Protein AF-A0A382MLL9-F1 (afdb_monomer_lite)

pLDDT: mean 83.83, std 14.56, range [40.06, 97.44]

Secondary structure (DSSP, 8-state):
---HHHHHHHHHHHHHHTT-------HHHHHHHHHHHHHHHHHHHHHH-SHHHHHHHHHHHHHHHHHHHHHTT-

Radius of gyration: 16.89 Å; chains: 1; bounding box: 41×26×38 Å

Organism: NCBI:txid408172

Foldseek 3Di:
DPDPVVVVVVVVVVCVVVVHDDDDDDPVRVVVVVVVCVVVVVVCCVVPNCPVVVVVVVVVVVVVVVVVVVVVVD

InterPro domains:
  IPR038404 TRAP transporter solute receptor DctP superfamily [G3DSA:3.40.190.170] (1-72)

Structure (mmCIF, N/CA/C/O backbone):
data_AF-A0A382MLL9-F1
#
_entry.id   AF-A0A382MLL9-F1
#
loop_
_atom_site.group_PDB
_atom_site.id
_atom_site.type_symbol
_atom_site.label_atom_id
_atom_site.label_alt_id
_atom_site.label_comp_id
_atom_site.label_asym_id
_atom_site.label_entity_id
_atom_site.label_seq_id
_atom_site.pdbx_PDB_ins_code
_atom_site.Cartn_x
_atom_site.Cartn_y
_atom_site.Cartn_z
_atom_site.occupancy
_atom_site.B_iso_or_equiv
_atom_site.auth_seq_id
_atom_site.auth_comp_id
_atom_site.auth_asym_id
_atom_site.auth_atom_id
_atom_site.pdbx_PDB_model_num
ATOM 1 N N . ARG A 1 1 ? -29.803 -4.078 -5.346 1.00 43.44 1 ARG A N 1
ATOM 2 C CA . ARG A 1 1 ? -28.496 -4.613 -4.883 1.00 43.44 1 ARG A CA 1
ATOM 3 C C . ARG A 1 1 ? -27.991 -3.685 -3.788 1.00 43.44 1 ARG A C 1
ATOM 5 O O . ARG A 1 1 ? -27.844 -2.506 -4.079 1.00 43.44 1 ARG A O 1
ATOM 12 N N . GLN A 1 2 ? -27.799 -4.165 -2.556 1.00 40.06 2 GLN A N 1
ATOM 13 C CA . GLN A 1 2 ? -27.081 -3.386 -1.538 1.00 40.06 2 GLN A CA 1
ATOM 14 C C . GLN A 1 2 ? -25.665 -3.095 -2.051 1.00 40.06 2 GLN A C 1
ATOM 16 O O . GLN A 1 2 ? -25.072 -3.933 -2.734 1.00 40.06 2 GLN A O 1
ATOM 21 N N . SER A 1 3 ? -25.151 -1.895 -1.787 1.00 40.19 3 SER A N 1
ATOM 22 C CA . SER A 1 3 ? -23.783 -1.544 -2.162 1.00 40.19 3 SER A CA 1
ATOM 23 C C . SER A 1 3 ? -22.794 -2.435 -1.392 1.00 40.19 3 SER A C 1
ATOM 25 O O . SER A 1 3 ? -23.073 -2.789 -0.244 1.00 40.19 3 SER A O 1
ATOM 27 N N . PRO A 1 4 ? -21.624 -2.782 -1.964 1.00 57.75 4 PRO A N 1
ATOM 28 C CA . PRO A 1 4 ? -20.607 -3.586 -1.273 1.00 57.75 4 PRO A CA 1
ATOM 29 C C . PRO A 1 4 ? -20.227 -3.027 0.108 1.00 57.75 4 PRO A C 1
ATOM 31 O O . PRO A 1 4 ? -19.922 -3.778 1.030 1.00 57.75 4 PRO A O 1
ATOM 34 N N . LYS A 1 5 ? -20.325 -1.701 0.274 1.00 58.97 5 LYS A N 1
ATOM 35 C CA . LYS A 1 5 ? -20.088 -1.005 1.543 1.00 58.97 5 LYS A CA 1
ATOM 36 C C . LYS A 1 5 ? -21.126 -1.340 2.624 1.00 58.97 5 LYS A C 1
ATOM 38 O O . LYS A 1 5 ? -20.749 -1.475 3.780 1.00 58.97 5 LYS A O 1
ATOM 43 N N . ALA A 1 6 ? -22.402 -1.511 2.273 1.00 49.97 6 ALA A N 1
ATOM 44 C CA . ALA A 1 6 ? -23.448 -1.849 3.244 1.00 49.97 6 ALA A CA 1
ATOM 45 C C . ALA A 1 6 ? -23.279 -3.275 3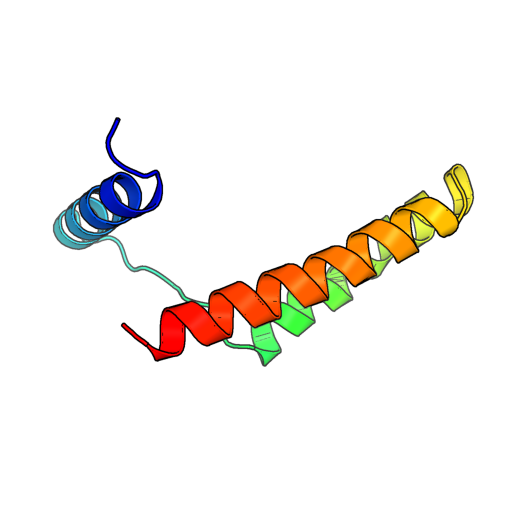.802 1.00 49.97 6 ALA A C 1
ATOM 47 O O . ALA A 1 6 ? -23.401 -3.480 5.007 1.00 49.97 6 ALA A O 1
ATOM 48 N N . GLY A 1 7 ? -22.917 -4.238 2.944 1.00 58.69 7 GLY A N 1
ATOM 49 C CA . GLY A 1 7 ? -22.603 -5.608 3.370 1.00 58.69 7 GLY A CA 1
ATOM 50 C C . GLY A 1 7 ? -21.344 -5.693 4.240 1.00 58.69 7 GLY A C 1
ATOM 51 O O . GLY A 1 7 ? -21.309 -6.461 5.198 1.00 58.69 7 GLY A O 1
ATOM 52 N N . ALA A 1 8 ? -20.339 -4.854 3.967 1.00 63.88 8 ALA A N 1
ATOM 53 C CA . ALA A 1 8 ? -19.130 -4.778 4.784 1.00 63.88 8 ALA A CA 1
ATOM 54 C C . ALA A 1 8 ? -19.417 -4.283 6.216 1.00 63.88 8 ALA A C 1
ATOM 56 O O . ALA A 1 8 ? -18.861 -4.828 7.163 1.00 63.88 8 ALA A O 1
ATOM 57 N N . ILE A 1 9 ? -20.318 -3.307 6.398 1.00 69.38 9 ILE A N 1
ATOM 58 C CA . ILE A 1 9 ? -20.686 -2.787 7.730 1.00 69.38 9 ILE A CA 1
ATOM 59 C C . ILE A 1 9 ? -21.339 -3.879 8.587 1.00 69.38 9 ILE A C 1
ATOM 61 O O . ILE A 1 9 ? -20.946 -4.065 9.736 1.00 69.38 9 ILE A O 1
ATOM 65 N N . ALA A 1 10 ? -2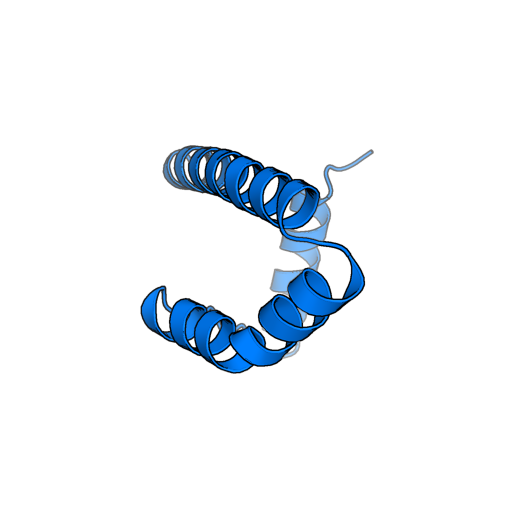2.286 -4.633 8.024 1.00 79.62 10 ALA A N 1
ATOM 66 C CA . ALA A 1 10 ? -22.933 -5.734 8.738 1.00 79.62 10 ALA A CA 1
ATOM 67 C C . ALA A 1 10 ? -21.922 -6.820 9.150 1.00 79.62 10 ALA A C 1
ATOM 69 O O . ALA A 1 10 ? -21.905 -7.235 10.307 1.00 79.62 10 ALA A O 1
ATOM 70 N N . ALA A 1 11 ? -21.018 -7.201 8.240 1.00 82.50 11 ALA A N 1
ATOM 71 C CA . ALA A 1 11 ? -19.981 -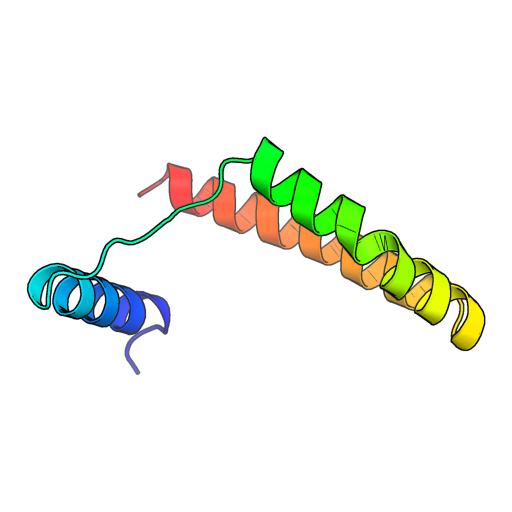8.195 8.514 1.00 82.50 11 ALA A CA 1
ATOM 72 C C . ALA A 1 11 ? -18.987 -7.743 9.601 1.00 82.50 11 ALA A C 1
ATOM 74 O O . ALA A 1 11 ? -18.600 -8.540 10.454 1.00 82.50 11 ALA A O 1
ATOM 75 N N . TYR A 1 12 ? -18.591 -6.464 9.617 1.00 80.44 12 TYR A N 1
ATOM 76 C CA . TYR A 1 12 ? -17.712 -5.932 10.665 1.00 80.44 12 TYR A CA 1
ATOM 77 C C . TYR A 1 12 ? -18.374 -5.937 12.044 1.00 80.44 12 TYR A C 1
ATOM 79 O O . TYR A 1 12 ? -17.712 -6.235 13.038 1.00 80.44 12 TYR A O 1
ATOM 87 N N . GLU A 1 13 ? -19.667 -5.625 12.118 1.00 83.75 13 GLU A N 1
ATOM 88 C CA . GLU A 1 13 ? -20.410 -5.641 13.379 1.00 83.75 13 GLU A CA 1
ATOM 89 C C . GLU A 1 13 ? -20.628 -7.065 13.903 1.00 83.75 13 GLU A C 1
ATOM 91 O O . GLU A 1 13 ? -20.464 -7.310 15.098 1.00 83.75 13 GLU A O 1
ATOM 96 N N . GLU A 1 14 ? -20.924 -8.027 13.028 1.00 87.88 14 GLU A N 1
ATOM 97 C CA . GLU A 1 14 ? -20.982 -9.446 13.401 1.00 87.88 14 GLU A CA 1
ATOM 98 C C . GLU A 1 14 ? -19.621 -9.966 13.884 1.00 87.88 14 GLU A C 1
ATOM 100 O O . GLU A 1 14 ? -19.550 -10.633 14.917 1.00 87.88 14 GLU A O 1
ATOM 105 N N . PHE A 1 15 ? -18.530 -9.589 13.210 1.00 86.19 15 PHE A N 1
ATOM 106 C CA . PHE A 1 15 ? -17.172 -9.969 13.604 1.00 86.19 15 PHE A CA 1
ATOM 107 C C . PHE A 1 15 ? -16.790 -9.426 14.988 1.00 86.19 15 PHE A C 1
ATOM 109 O O . PHE A 1 15 ? -16.266 -10.172 15.816 1.00 86.19 15 PHE A O 1
ATOM 116 N N . LYS A 1 16 ? -17.113 -8.159 15.285 1.00 86.75 16 LYS A N 1
ATOM 117 C CA . LYS A 1 16 ? -16.910 -7.580 16.625 1.00 86.75 16 LYS A CA 1
ATOM 118 C C . LYS A 1 16 ? -17.746 -8.291 17.690 1.00 86.75 16 LYS A C 1
ATOM 120 O O . LYS A 1 16 ? -17.235 -8.576 18.769 1.00 86.75 16 LYS A O 1
ATOM 125 N N . LYS A 1 17 ? -19.019 -8.599 17.398 1.00 88.94 17 LYS A N 1
ATOM 126 C CA . LYS A 1 17 ? -19.920 -9.320 18.321 1.00 88.94 17 LYS A CA 1
ATOM 127 C C . LYS A 1 17 ? -19.433 -10.735 18.628 1.00 88.94 17 LYS A C 1
ATOM 129 O O . LYS A 1 17 ? -19.612 -11.198 19.748 1.00 88.94 17 LYS A O 1
ATOM 134 N N . ALA A 1 18 ? -18.784 -11.389 17.668 1.00 90.75 18 ALA A N 1
ATOM 135 C CA . ALA A 1 18 ? -18.119 -12.676 17.861 1.00 90.75 18 ALA A CA 1
ATOM 136 C C . ALA A 1 18 ? -16.792 -12.574 18.649 1.00 90.75 18 ALA A C 1
ATOM 138 O O . ALA A 1 18 ? -16.118 -13.583 18.842 1.00 90.75 18 ALA A O 1
ATOM 139 N N . GLY A 1 19 ? -16.408 -11.374 19.109 1.00 89.94 19 GLY A N 1
ATOM 140 C CA . GLY A 1 19 ? -15.184 -11.120 19.874 1.00 89.94 19 GLY A CA 1
ATOM 141 C C . GLY A 1 19 ? -13.957 -10.785 19.021 1.00 89.94 19 GLY A C 1
ATOM 142 O O . GLY A 1 19 ? -12.849 -10.711 19.550 1.00 89.94 19 GLY A O 1
ATOM 143 N N . GLY A 1 20 ? -14.125 -10.583 17.713 1.00 86.44 20 GLY A N 1
ATOM 144 C CA . GLY A 1 20 ? -13.045 -10.229 16.799 1.00 86.44 20 GLY A CA 1
ATOM 145 C C . GLY A 1 20 ? -12.590 -8.776 16.946 1.00 86.44 20 GLY A C 1
ATOM 146 O O . GLY A 1 20 ? -13.394 -7.855 17.098 1.00 86.44 20 GLY A O 1
ATOM 147 N N . THR A 1 21 ? -11.282 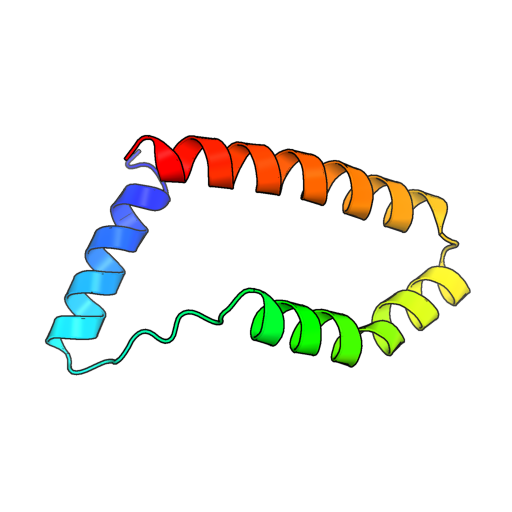-8.546 16.850 1.00 86.19 21 THR A N 1
ATOM 148 C CA . THR A 1 21 ? -10.687 -7.205 16.862 1.00 86.19 21 THR A CA 1
ATOM 149 C C . THR A 1 21 ? -10.290 -6.788 15.450 1.00 86.19 21 THR A C 1
ATOM 151 O O . THR A 1 21 ? -9.584 -7.501 14.739 1.00 86.19 21 THR A O 1
ATOM 154 N N . ILE A 1 22 ? -10.764 -5.620 15.012 1.00 82.56 22 ILE A N 1
ATOM 155 C CA . ILE A 1 22 ? -10.417 -5.080 13.694 1.00 82.56 22 ILE A CA 1
ATOM 156 C C . ILE A 1 22 ? -9.201 -4.180 13.857 1.00 82.56 22 ILE A C 1
ATOM 158 O O . ILE A 1 22 ? -9.289 -3.092 14.426 1.00 82.56 22 ILE A O 1
ATOM 162 N N . TYR A 1 23 ? -8.071 -4.624 13.324 1.00 83.56 23 TYR A N 1
ATOM 163 C CA . TYR A 1 23 ? -6.879 -3.801 13.222 1.00 83.56 23 TYR A CA 1
ATOM 164 C C . TYR A 1 23 ? -6.932 -2.949 11.950 1.00 83.56 23 TYR A C 1
ATOM 166 O O . TYR A 1 23 ? -7.089 -3.462 10.841 1.00 83.56 23 TYR A O 1
ATOM 174 N N . LYS A 1 24 ? -6.793 -1.633 12.123 1.00 83.62 24 LYS A N 1
ATOM 175 C CA . LYS A 1 24 ? -6.670 -0.664 11.034 1.00 83.62 24 LYS A CA 1
ATOM 176 C C . LYS A 1 24 ? -5.236 -0.118 11.044 1.00 83.62 24 LYS A C 1
ATOM 178 O O . LYS A 1 24 ? -4.916 0.647 11.952 1.00 83.62 24 LYS A O 1
ATOM 183 N N . PRO A 1 25 ? -4.383 -0.493 10.074 1.00 82.25 25 PRO A N 1
ATOM 184 C CA . PRO A 1 25 ? -3.013 0.006 10.007 1.00 82.25 25 PRO A CA 1
ATOM 185 C C . PRO A 1 25 ? -2.960 1.534 9.905 1.00 82.25 25 PRO A C 1
ATOM 187 O O . PRO A 1 25 ? -3.758 2.134 9.170 1.00 82.25 25 PRO A O 1
ATOM 190 N N . THR A 1 26 ? -2.006 2.153 10.607 1.00 87.25 26 THR A N 1
ATOM 191 C CA . THR A 1 26 ? -1.700 3.583 10.443 1.00 87.25 26 THR A CA 1
ATOM 192 C C . THR A 1 26 ? -1.105 3.854 9.055 1.00 87.25 26 THR A C 1
ATOM 194 O O . THR A 1 26 ? -0.651 2.914 8.393 1.00 87.25 26 THR A O 1
ATOM 197 N N . PRO A 1 27 ? -1.086 5.112 8.578 1.00 85.38 27 PRO A N 1
ATOM 198 C CA . PRO A 1 27 ? -0.429 5.458 7.317 1.00 85.38 27 PRO A CA 1
ATOM 199 C C . PRO A 1 27 ? 1.025 4.967 7.243 1.00 85.38 27 PRO A C 1
ATOM 201 O O . PRO A 1 27 ? 1.436 4.403 6.233 1.00 85.38 27 PRO A O 1
ATOM 204 N N . GLU A 1 28 ? 1.772 5.082 8.339 1.00 87.19 28 GLU A N 1
ATOM 205 C CA . GLU A 1 28 ? 3.165 4.637 8.434 1.00 87.19 28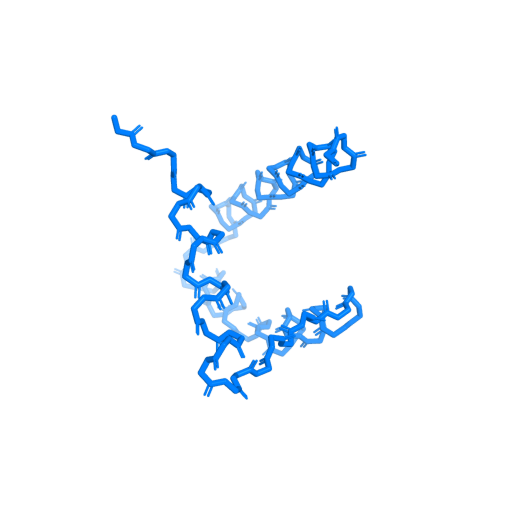 GLU A CA 1
ATOM 206 C C . GLU A 1 28 ? 3.265 3.112 8.317 1.00 87.19 28 GLU A C 1
ATOM 208 O O . GLU A 1 28 ? 4.091 2.593 7.571 1.00 87.19 28 GLU A O 1
ATOM 213 N N . GLN A 1 29 ? 2.377 2.376 8.993 1.00 89.06 29 GLN A N 1
ATOM 214 C CA . GLN A 1 29 ? 2.338 0.915 8.912 1.00 89.06 29 GLN A CA 1
ATOM 215 C C . GLN A 1 29 ? 1.954 0.437 7.508 1.00 89.06 29 GLN A C 1
ATOM 217 O O . GLN A 1 29 ? 2.537 -0.523 7.010 1.00 89.06 29 GLN A O 1
ATOM 222 N N . LYS A 1 30 ? 1.024 1.124 6.831 1.00 86.19 30 LYS A N 1
ATOM 223 C CA . LYS A 1 30 ? 0.721 0.859 5.415 1.00 86.19 30 LYS A CA 1
ATOM 224 C C . LYS A 1 30 ? 1.955 1.065 4.538 1.00 86.19 30 LYS A C 1
ATOM 226 O O . LYS A 1 30 ? 2.241 0.214 3.699 1.00 86.19 30 LYS A O 1
ATOM 231 N N . GLN A 1 31 ? 2.709 2.141 4.764 1.00 88.12 31 GLN A N 1
ATOM 232 C CA . GLN A 1 31 ? 3.933 2.410 4.014 1.00 88.12 31 GLN A CA 1
ATOM 233 C C . GLN A 1 31 ? 4.981 1.306 4.212 1.00 88.12 31 GLN A C 1
ATOM 235 O O . GLN A 1 31 ? 5.599 0.881 3.241 1.00 88.12 31 GLN A O 1
ATOM 240 N N . MET A 1 32 ? 5.112 0.753 5.423 1.00 92.38 32 MET A N 1
ATOM 241 C CA . MET A 1 32 ? 6.006 -0.387 5.677 1.00 92.38 32 MET A CA 1
ATOM 242 C C . MET A 1 32 ? 5.641 -1.627 4.843 1.00 92.38 32 MET A C 1
ATOM 244 O O . MET A 1 32 ? 6.536 -2.328 4.363 1.00 92.38 32 MET A O 1
ATOM 248 N N . PHE A 1 33 ? 4.347 -1.902 4.633 1.00 88.88 33 PHE A N 1
ATOM 249 C CA . PHE A 1 33 ? 3.909 -2.988 3.745 1.00 88.88 33 PHE A CA 1
ATOM 250 C C . PHE A 1 33 ? 4.260 -2.702 2.280 1.00 88.88 33 PHE A C 1
ATOM 252 O O . PHE A 1 33 ? 4.749 -3.591 1.581 1.00 88.88 33 PHE A O 1
ATOM 259 N N . ILE A 1 34 ? 4.068 -1.465 1.817 1.00 87.75 34 ILE A N 1
ATOM 260 C CA . ILE A 1 34 ? 4.456 -1.050 0.460 1.00 87.75 34 ILE A CA 1
ATOM 261 C C . ILE A 1 34 ? 5.967 -1.224 0.275 1.00 87.75 34 ILE A C 1
ATOM 263 O O . ILE A 1 34 ? 6.419 -1.840 -0.688 1.00 87.75 34 ILE A O 1
ATOM 267 N N . ASP A 1 35 ? 6.759 -0.763 1.237 1.00 90.69 35 ASP A N 1
ATOM 268 C CA . ASP A 1 35 ? 8.214 -0.846 1.170 1.00 90.69 35 ASP A CA 1
ATOM 269 C C . ASP A 1 35 ? 8.708 -2.297 1.165 1.00 90.69 35 ASP A C 1
ATOM 271 O O . ASP A 1 35 ? 9.579 -2.654 0.369 1.00 90.69 35 ASP A O 1
ATOM 275 N N . SER A 1 36 ? 8.087 -3.159 1.973 1.00 93.62 36 SER A N 1
ATOM 276 C CA . SER A 1 36 ? 8.394 -4.595 2.019 1.00 93.62 36 SER A CA 1
ATOM 277 C C . SER A 1 36 ? 8.039 -5.324 0.717 1.00 93.62 36 SER A C 1
ATOM 279 O O . SER A 1 36 ? 8.625 -6.359 0.407 1.00 93.62 36 SER A O 1
ATOM 281 N N . THR A 1 37 ? 7.101 -4.790 -0.072 1.00 91.25 37 THR A N 1
ATOM 282 C CA . THR A 1 37 ? 6.656 -5.394 -1.340 1.00 91.25 37 THR A CA 1
ATOM 283 C C . THR A 1 37 ? 7.395 -4.863 -2.570 1.00 91.25 37 THR A C 1
ATOM 285 O O . THR A 1 37 ? 7.179 -5.383 -3.665 1.00 91.25 37 THR A O 1
ATOM 288 N N . ARG A 1 38 ? 8.336 -3.913 -2.420 1.00 90.62 38 ARG A N 1
ATOM 289 C CA . ARG A 1 38 ? 9.130 -3.337 -3.531 1.00 90.62 38 ARG A CA 1
ATOM 290 C C . ARG A 1 38 ? 9.793 -4.383 -4.430 1.00 90.62 38 ARG A C 1
ATOM 292 O O . ARG A 1 38 ? 9.891 -4.178 -5.634 1.00 90.62 38 ARG A O 1
ATOM 299 N N . GLY A 1 39 ? 10.194 -5.530 -3.877 1.00 94.50 39 GLY A N 1
ATOM 300 C CA . GLY A 1 39 ? 10.767 -6.628 -4.663 1.00 94.50 39 GLY A CA 1
ATOM 301 C C . GLY A 1 39 ? 9.841 -7.147 -5.773 1.00 94.50 39 GLY A C 1
ATOM 302 O O . GLY A 1 39 ? 10.324 -7.497 -6.848 1.00 94.50 39 GLY A O 1
ATOM 303 N N . MET A 1 40 ? 8.523 -7.141 -5.549 1.00 93.56 40 MET A N 1
ATOM 304 C CA . MET A 1 40 ? 7.529 -7.554 -6.546 1.00 93.56 40 MET A CA 1
ATOM 305 C C . MET A 1 40 ? 7.428 -6.542 -7.692 1.00 93.56 40 MET A C 1
ATOM 307 O O . MET A 1 40 ? 7.407 -6.939 -8.855 1.00 93.56 40 MET A O 1
ATOM 311 N N . TYR A 1 41 ? 7.424 -5.245 -7.369 1.00 92.00 41 TYR A N 1
ATOM 312 C CA . TYR A 1 41 ? 7.423 -4.165 -8.360 1.00 92.00 41 TYR A CA 1
ATOM 313 C C . TYR A 1 41 ? 8.675 -4.235 -9.236 1.00 92.00 41 TYR A C 1
ATOM 315 O O . TYR A 1 41 ? 8.568 -4.299 -10.456 1.00 92.00 41 TYR A O 1
ATOM 323 N N . ASN A 1 42 ? 9.849 -4.379 -8.615 1.00 94.88 42 ASN A N 1
ATOM 324 C CA . ASN A 1 42 ? 11.117 -4.519 -9.333 1.00 94.88 42 ASN A CA 1
ATOM 325 C C . ASN A 1 42 ? 11.129 -5.740 -10.269 1.00 94.88 42 ASN A C 1
ATOM 327 O O . ASN A 1 42 ? 11.650 -5.675 -11.383 1.00 94.88 42 ASN A O 1
ATOM 331 N N . TRP A 1 43 ? 10.579 -6.875 -9.821 1.00 96.56 43 TRP A N 1
ATOM 332 C CA . TRP A 1 43 ? 10.449 -8.059 -10.668 1.00 96.56 43 TRP A CA 1
ATOM 333 C C . TRP A 1 43 ? 9.517 -7.792 -11.853 1.00 96.56 43 TRP A C 1
ATOM 335 O O . TRP A 1 43 ? 9.888 -8.092 -12.988 1.00 96.56 43 TRP A O 1
ATOM 345 N N . TYR A 1 44 ? 8.351 -7.192 -11.606 1.00 95.88 44 TYR A N 1
ATOM 346 C CA . TYR A 1 44 ? 7.368 -6.886 -12.640 1.00 95.88 44 TYR A CA 1
ATOM 347 C C . TYR A 1 44 ? 7.941 -5.941 -13.701 1.00 95.88 44 TYR A C 1
ATOM 349 O O . TYR A 1 44 ? 7.880 -6.252 -14.888 1.00 95.88 44 TYR A O 1
ATOM 357 N N . GLU A 1 45 ? 8.565 -4.836 -13.287 1.00 95.88 45 GLU A N 1
ATOM 358 C CA . GLU A 1 45 ? 9.202 -3.878 -14.199 1.00 95.88 45 GLU A CA 1
ATOM 359 C C . GLU A 1 45 ? 10.275 -4.549 -15.057 1.00 95.88 45 GLU A C 1
ATOM 361 O O . GLU A 1 45 ? 10.354 -4.311 -16.260 1.00 95.88 45 GLU A O 1
ATOM 366 N N . LYS A 1 46 ? 11.070 -5.449 -14.466 1.00 97.06 46 LYS A N 1
ATOM 367 C CA . LYS A 1 46 ? 12.079 -6.210 -15.207 1.00 97.06 46 LYS A CA 1
ATOM 368 C C . LYS A 1 46 ? 11.464 -7.156 -16.245 1.00 97.06 46 LYS A C 1
ATOM 370 O O . LYS A 1 46 ? 12.100 -7.409 -17.264 1.00 97.06 46 LYS A O 1
ATOM 375 N N . GLN A 1 47 ? 10.291 -7.731 -15.976 1.00 97.44 47 GLN A N 1
ATOM 376 C CA . GLN A 1 47 ? 9.635 -8.674 -16.891 1.00 97.44 47 GLN A CA 1
ATOM 377 C C . GLN A 1 47 ? 8.812 -7.982 -17.984 1.00 97.44 47 GLN A C 1
ATOM 379 O O . GLN A 1 47 ? 8.775 -8.470 -19.111 1.00 97.44 47 GLN A O 1
ATOM 384 N N . TYR A 1 48 ? 8.155 -6.869 -17.659 1.00 96.31 48 TYR A N 1
ATOM 385 C CA . TYR A 1 48 ? 7.097 -6.292 -18.494 1.00 96.31 48 TYR A CA 1
ATOM 386 C C . TYR A 1 48 ? 7.281 -4.797 -18.796 1.00 96.31 48 TYR A C 1
ATOM 388 O O . TYR A 1 48 ? 6.498 -4.231 -19.556 1.00 96.31 48 TYR A O 1
ATOM 396 N N . GLY A 1 49 ? 8.313 -4.156 -18.237 1.00 95.44 49 GLY A N 1
ATOM 397 C CA . GLY A 1 49 ? 8.507 -2.707 -18.294 1.00 95.44 49 GLY A CA 1
ATOM 398 C C . GLY A 1 49 ? 7.645 -1.949 -17.277 1.00 95.44 49 GLY A C 1
ATOM 399 O O . GLY A 1 49 ? 6.756 -2.515 -16.638 1.00 95.44 49 GLY A O 1
ATOM 400 N N . SER A 1 50 ? 7.915 -0.651 -17.112 1.00 95.88 50 SER A N 1
ATOM 401 C CA . SER A 1 50 ? 7.249 0.169 -16.089 1.00 95.88 50 SER A CA 1
ATOM 402 C C . SER A 1 50 ? 5.935 0.802 -16.551 1.00 95.88 50 SER A C 1
ATOM 404 O O . SER A 1 50 ? 5.109 1.128 -15.712 1.00 95.88 50 SER A O 1
ATOM 406 N N . GLU A 1 51 ? 5.676 0.925 -17.860 1.00 96.50 51 GLU A N 1
ATOM 407 C CA . GLU A 1 51 ? 4.571 1.747 -18.389 1.00 96.50 51 GLU A CA 1
ATOM 408 C C . GLU A 1 51 ? 3.210 1.444 -17.740 1.00 96.50 51 GLU A C 1
ATOM 410 O O . GLU A 1 51 ? 2.512 2.345 -17.269 1.00 96.50 51 GLU A O 1
ATOM 415 N N . TRP A 1 52 ? 2.813 0.172 -17.725 1.00 95.31 52 TRP A N 1
ATOM 416 C CA . TRP A 1 52 ? 1.519 -0.229 -17.174 1.00 95.31 52 TRP A CA 1
ATOM 417 C C . TRP A 1 52 ? 1.492 -0.158 -15.652 1.00 95.31 52 TRP A C 1
ATOM 419 O O . TRP A 1 52 ? 0.451 0.159 -15.075 1.00 95.31 52 TRP A O 1
ATOM 429 N N . LEU A 1 53 ? 2.632 -0.409 -15.009 1.00 94.06 53 LEU A N 1
ATOM 430 C CA . LEU A 1 53 ? 2.758 -0.307 -13.564 1.00 94.06 53 LEU A CA 1
ATOM 431 C C . LEU A 1 53 ? 2.618 1.150 -13.112 1.00 94.06 53 LEU A C 1
ATOM 433 O O . LEU A 1 53 ? 1.818 1.441 -12.227 1.00 94.06 53 LEU A O 1
ATOM 437 N N . ASP A 1 54 ? 3.299 2.067 -13.798 1.00 95.38 54 ASP A N 1
ATOM 438 C CA . ASP A 1 54 ? 3.244 3.507 -13.561 1.00 95.38 54 ASP A CA 1
ATOM 439 C C . ASP A 1 54 ? 1.818 4.045 -13.737 1.00 95.38 54 ASP A C 1
ATOM 441 O O . ASP A 1 54 ? 1.323 4.784 -12.884 1.00 95.38 54 ASP A O 1
ATOM 445 N N . LYS A 1 55 ? 1.117 3.631 -14.804 1.00 96.62 55 LYS A N 1
ATOM 446 C CA . LYS A 1 55 ? -0.285 4.020 -15.050 1.00 96.62 55 LYS A CA 1
ATOM 447 C C . LYS A 1 55 ? -1.214 3.559 -13.927 1.00 96.62 55 LYS A C 1
ATOM 449 O O . LYS A 1 55 ? -2.008 4.356 -13.430 1.00 96.62 55 LYS A O 1
ATOM 454 N N . VAL A 1 56 ? -1.116 2.295 -13.513 1.00 94.62 56 VAL A N 1
ATOM 455 C CA . VAL A 1 56 ? -1.964 1.741 -12.444 1.00 94.62 56 VAL A CA 1
ATOM 456 C C . VAL A 1 56 ? -1.667 2.409 -11.105 1.00 94.62 56 VAL A C 1
ATOM 458 O O . VAL A 1 56 ? -2.597 2.753 -10.377 1.00 94.62 56 VAL A O 1
ATOM 461 N N . LEU A 1 57 ? -0.393 2.632 -10.779 1.00 92.06 57 LEU A N 1
ATOM 462 C CA . LEU A 1 57 ? 0.003 3.304 -9.543 1.00 92.06 57 LEU A CA 1
ATOM 463 C C . LEU A 1 57 ? -0.458 4.766 -9.513 1.00 92.06 57 LEU A C 1
ATOM 465 O O . LEU A 1 57 ? -0.907 5.243 -8.470 1.00 92.06 57 LEU A O 1
ATOM 469 N N . ALA A 1 58 ? -0.384 5.472 -10.643 1.00 95.50 58 ALA A N 1
ATOM 470 C CA . ALA A 1 58 ? -0.889 6.836 -10.757 1.00 95.50 58 ALA A CA 1
ATOM 471 C C . ALA A 1 58 ? -2.411 6.895 -10.551 1.00 95.50 58 ALA A C 1
ATOM 473 O O . ALA A 1 58 ? -2.882 7.676 -9.724 1.00 95.50 58 ALA A O 1
ATOM 474 N N . GLU A 1 59 ? -3.171 6.039 -11.236 1.00 96.50 59 GLU A N 1
ATOM 475 C CA . GLU A 1 59 ? -4.635 6.028 -11.129 1.00 96.50 59 GLU A CA 1
ATOM 476 C C . GLU A 1 59 ? -5.111 5.563 -9.745 1.00 96.50 59 GLU A C 1
ATOM 478 O O . GLU A 1 59 ? -6.075 6.096 -9.195 1.00 96.50 59 GLU A O 1
ATOM 483 N N . THR A 1 60 ? -4.393 4.621 -9.127 1.00 92.69 60 THR A N 1
ATOM 484 C CA . THR A 1 60 ? -4.682 4.164 -7.761 1.00 92.69 60 THR A CA 1
ATOM 485 C C . THR A 1 60 ? -4.591 5.323 -6.770 1.00 92.69 60 THR A C 1
ATOM 487 O O . THR A 1 60 ? -5.514 5.505 -5.980 1.00 92.69 60 THR A O 1
ATOM 490 N N . LYS A 1 61 ? -3.558 6.173 -6.864 1.00 91.31 61 LYS A N 1
ATOM 491 C CA . LYS A 1 61 ? -3.429 7.370 -6.010 1.00 91.31 61 LYS A CA 1
ATOM 492 C C . LYS A 1 61 ? -4.599 8.341 -6.187 1.00 91.31 61 LYS A C 1
ATOM 494 O O . LYS A 1 61 ? -5.070 8.920 -5.209 1.00 91.31 61 LYS A O 1
ATOM 499 N N . VAL A 1 62 ? -5.083 8.515 -7.419 1.00 94.19 62 VAL A N 1
ATOM 500 C CA . VAL A 1 62 ? -6.265 9.347 -7.701 1.00 94.19 62 VAL A CA 1
ATOM 501 C C . VAL A 1 62 ? -7.506 8.759 -7.025 1.00 94.19 62 VAL A C 1
ATOM 503 O O . VAL A 1 62 ? -8.228 9.474 -6.327 1.00 94.19 62 VAL A O 1
ATOM 506 N N . CYS A 1 63 ? -7.731 7.454 -7.179 1.00 91.75 63 CYS A N 1
ATOM 507 C CA . CYS A 1 63 ? -8.856 6.751 -6.566 1.00 91.75 63 CYS A CA 1
ATOM 508 C C . CYS A 1 63 ? -8.807 6.789 -5.029 1.00 91.75 63 CYS A C 1
ATOM 510 O O . CYS A 1 63 ? -9.828 7.038 -4.387 1.00 91.75 63 CYS A O 1
ATOM 512 N N . GLU A 1 64 ? -7.634 6.578 -4.429 1.00 86.75 64 GLU A N 1
ATOM 513 C CA . GLU A 1 64 ? -7.429 6.658 -2.978 1.00 86.75 64 GLU A CA 1
ATOM 514 C C . GLU A 1 64 ? -7.775 8.049 -2.444 1.00 86.75 64 GLU A C 1
ATOM 516 O O . GLU A 1 64 ? -8.562 8.161 -1.505 1.00 86.75 64 GLU A O 1
ATOM 521 N N . ALA A 1 65 ? -7.299 9.113 -3.100 1.00 88.56 65 ALA A N 1
ATOM 522 C CA . ALA A 1 65 ? -7.624 10.484 -2.715 1.00 88.56 65 ALA A CA 1
ATOM 523 C C . ALA A 1 65 ? -9.138 10.767 -2.770 1.00 88.56 65 ALA A C 1
ATOM 525 O O . ALA A 1 65 ? -9.682 11.437 -1.889 1.00 88.56 65 ALA A O 1
ATOM 526 N N . GLN A 1 66 ? -9.846 10.234 -3.773 1.00 90.38 66 GLN A N 1
ATOM 527 C CA . GLN A 1 66 ? -11.305 10.356 -3.866 1.00 90.38 66 GLN A CA 1
ATOM 528 C C . GLN A 1 66 ? -12.024 9.594 -2.746 1.00 90.38 66 GLN A C 1
ATOM 530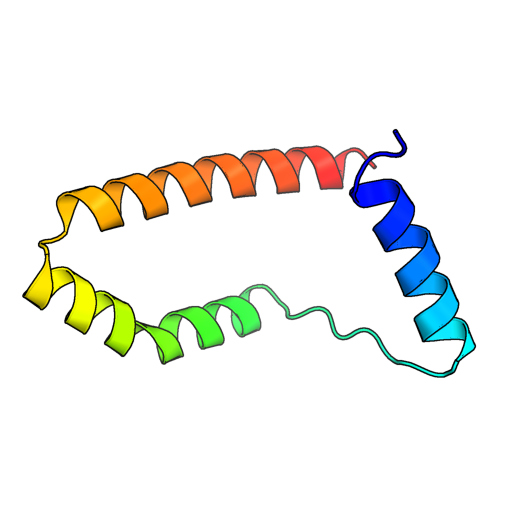 O O . GLN A 1 66 ? -13.002 10.095 -2.185 1.00 90.38 66 GLN A O 1
ATOM 535 N N . ILE A 1 67 ? -11.549 8.392 -2.409 1.00 83.38 67 ILE A N 1
ATOM 536 C CA . ILE A 1 67 ? -12.102 7.580 -1.321 1.00 83.38 67 ILE A CA 1
ATOM 537 C C . ILE A 1 67 ? -11.883 8.270 0.026 1.00 83.38 67 ILE A C 1
ATOM 539 O O . ILE A 1 67 ? -12.825 8.355 0.813 1.00 83.38 67 ILE A O 1
ATOM 543 N N . ASP A 1 68 ? -10.689 8.800 0.283 1.00 82.12 68 ASP A N 1
ATOM 544 C CA . ASP A 1 68 ? -10.383 9.525 1.516 1.00 82.12 68 ASP A CA 1
ATOM 545 C C . ASP A 1 68 ? -11.233 10.794 1.639 1.00 82.12 68 ASP A C 1
ATOM 547 O O . ASP A 1 68 ? -11.857 11.023 2.677 1.00 82.12 68 ASP A O 1
ATOM 551 N N . ALA A 1 69 ? -11.376 11.560 0.553 1.00 81.00 69 ALA A N 1
ATOM 552 C CA . ALA A 1 69 ? -12.263 12.721 0.513 1.00 81.00 69 ALA A CA 1
ATOM 553 C C . ALA A 1 69 ? -13.741 12.358 0.752 1.00 81.00 69 ALA A C 1
ATOM 555 O O . ALA A 1 69 ? -14.479 13.143 1.350 1.00 81.00 69 ALA A O 1
ATOM 556 N N . ALA A 1 70 ? -14.194 11.186 0.296 1.00 78.06 70 ALA A N 1
ATOM 557 C CA . ALA A 1 70 ? -15.543 10.692 0.562 1.00 78.06 70 ALA A CA 1
ATOM 558 C C . ALA A 1 70 ? -15.713 10.210 2.012 1.00 78.06 70 ALA A C 1
ATOM 560 O O . ALA A 1 70 ? -16.757 10.450 2.612 1.00 78.06 70 ALA A O 1
ATOM 561 N N . ASN A 1 71 ? -14.695 9.564 2.585 1.00 72.06 71 ASN A N 1
ATOM 562 C CA . ASN A 1 71 ? -14.713 9.076 3.965 1.00 72.06 71 ASN A CA 1
ATOM 563 C C . ASN A 1 71 ? -14.670 10.215 4.994 1.00 72.06 71 ASN A C 1
ATOM 565 O O . ASN A 1 71 ? -15.207 10.047 6.079 1.00 72.06 71 ASN A O 1
ATOM 569 N N . LEU A 1 72 ? -14.076 11.367 4.662 1.00 65.62 72 LEU A N 1
ATOM 570 C CA . LEU A 1 72 ? -14.096 12.573 5.506 1.00 65.62 72 LEU A CA 1
ATOM 571 C C . LEU A 1 72 ? -15.472 13.262 5.575 1.00 65.62 72 LEU A C 1
ATOM 573 O O . LEU A 1 72 ? -15.672 14.138 6.410 1.00 65.62 72 LEU A O 1
ATOM 577 N N . LYS A 1 73 ? -16.399 12.918 4.672 1.00 53.75 73 LYS A N 1
ATOM 578 C CA . LYS A 1 73 ? -17.755 13.491 4.598 1.00 53.75 73 LYS A CA 1
ATOM 579 C C . LYS A 1 73 ? -18.825 12.617 5.267 1.00 53.75 73 LYS A C 1
ATOM 581 O O . LYS A 1 73 ? -20.000 12.980 5.211 1.00 53.75 73 LYS A O 1
ATOM 586 N N . LEU A 1 74 ? -18.433 11.471 5.825 1.00 47.50 74 LEU A N 1
ATOM 587 C CA . LEU A 1 74 ? -19.274 10.536 6.581 1.00 47.50 74 LEU A CA 1
ATOM 588 C C . LEU A 1 74 ? -19.001 10.688 8.078 1.00 47.50 74 LEU A C 1
ATOM 590 O O . LEU A 1 74 ? -19.976 10.540 8.843 1.00 47.50 74 LEU A O 1
#

Sequence (74 aa):
RQSPKAGAIAAYEEFKKAGGTIYKPTPEQKQMFIDSTRGMYNWYEKQYGSEWLDKVLAETKVCEAQIDAANLKL